Protein AF-A0A243W5N5-F1 (afdb_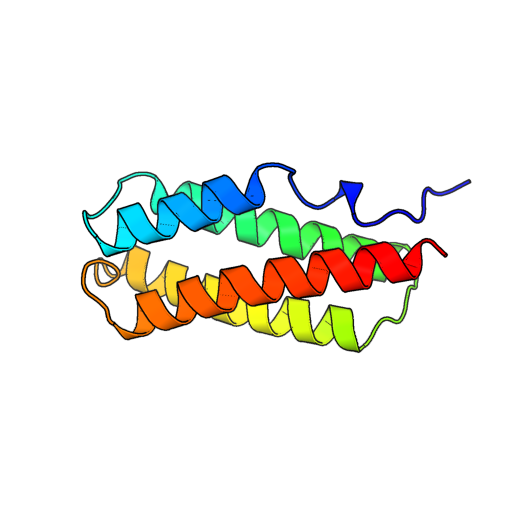monomer_lite)

Organism: NCBI:txid1770526

Structure (mmCIF, N/CA/C/O backbone):
data_AF-A0A243W5N5-F1
#
_entry.id   AF-A0A243W5N5-F1
#
loop_
_atom_site.group_PDB
_atom_site.id
_atom_site.type_symbol
_atom_site.label_atom_id
_atom_site.label_alt_id
_atom_site.label_comp_id
_atom_site.label_asym_id
_atom_site.label_entity_id
_atom_site.label_seq_id
_atom_site.pdbx_PDB_ins_code
_atom_site.Cartn_x
_atom_site.Cartn_y
_atom_site.Cartn_z
_atom_site.occupancy
_atom_site.B_iso_or_equiv
_atom_site.auth_seq_id
_atom_site.auth_comp_id
_atom_site.auth_asym_id
_atom_site.auth_atom_id
_atom_site.pdbx_PDB_model_num
ATOM 1 N N . MET A 1 1 ? 2.449 -4.160 -30.397 1.00 43.28 1 MET A N 1
ATOM 2 C CA . MET A 1 1 ? 3.354 -3.451 -29.470 1.00 43.28 1 MET A CA 1
ATOM 3 C C . MET A 1 1 ? 2.841 -3.693 -28.064 1.00 43.28 1 MET A C 1
ATOM 5 O O . MET A 1 1 ? 1.684 -3.390 -27.807 1.00 43.28 1 MET A O 1
ATOM 9 N N . THR A 1 2 ? 3.630 -4.313 -27.191 1.00 54.56 2 THR A N 1
ATOM 10 C CA . THR A 1 2 ? 3.253 -4.496 -25.783 1.00 54.56 2 THR A CA 1
ATOM 11 C C . THR A 1 2 ? 3.279 -3.126 -25.116 1.00 54.56 2 THR A C 1
ATOM 13 O O . THR A 1 2 ? 4.321 -2.473 -25.139 1.00 54.56 2 THR A O 1
ATOM 16 N N . ASN A 1 3 ? 2.145 -2.660 -24.586 1.00 59.75 3 ASN A N 1
ATOM 17 C CA . ASN A 1 3 ? 2.089 -1.386 -23.875 1.00 59.75 3 ASN A CA 1
ATOM 18 C C . ASN A 1 3 ? 3.069 -1.438 -22.689 1.00 59.75 3 ASN A C 1
ATOM 20 O O . ASN A 1 3 ? 2.925 -2.299 -21.819 1.00 59.75 3 ASN A O 1
ATOM 24 N N . ARG A 1 4 ? 4.091 -0.573 -22.698 1.00 68.88 4 ARG A N 1
ATOM 25 C CA . ARG A 1 4 ? 5.099 -0.482 -21.632 1.00 68.88 4 ARG A CA 1
ATOM 26 C C . ARG A 1 4 ? 4.633 0.359 -20.450 1.00 68.88 4 ARG A C 1
ATOM 28 O O . ARG A 1 4 ? 5.207 0.192 -19.380 1.00 68.88 4 ARG A O 1
ATOM 35 N N . ASN A 1 5 ? 3.566 1.145 -20.609 1.00 80.44 5 ASN A N 1
ATOM 36 C CA . ASN A 1 5 ? 2.954 1.911 -19.531 1.00 80.44 5 ASN A CA 1
ATOM 37 C C . ASN A 1 5 ? 2.534 0.939 -18.417 1.00 80.44 5 ASN A C 1
ATOM 39 O O . ASN A 1 5 ? 1.720 0.027 -18.617 1.00 80.44 5 ASN A O 1
ATOM 43 N N . LEU A 1 6 ? 3.211 1.036 -17.278 1.00 83.88 6 LEU A N 1
ATOM 44 C CA . LEU A 1 6 ? 2.930 0.259 -16.069 1.00 83.88 6 LEU A CA 1
ATOM 45 C C . LEU A 1 6 ? 1.978 1.024 -15.143 1.00 83.88 6 LEU A C 1
ATOM 47 O O . LEU A 1 6 ? 1.325 0.399 -14.311 1.00 83.88 6 LEU A O 1
ATOM 51 N N . LYS A 1 7 ? 1.837 2.342 -15.328 1.00 84.06 7 LYS A N 1
ATOM 52 C CA . LYS A 1 7 ? 0.926 3.202 -14.567 1.00 84.06 7 LYS A CA 1
ATOM 53 C C . LYS A 1 7 ? -0.523 2.739 -14.658 1.00 84.06 7 LYS A C 1
ATOM 55 O O . LYS A 1 7 ? -1.214 2.763 -13.648 1.00 84.06 7 LYS A O 1
ATOM 60 N N . ILE A 1 8 ? -0.960 2.221 -15.812 1.00 85.06 8 ILE A N 1
ATOM 61 C CA . ILE A 1 8 ? -2.308 1.639 -15.983 1.00 85.06 8 ILE A CA 1
ATOM 62 C C . ILE A 1 8 ? -2.619 0.486 -15.012 1.00 85.06 8 ILE A C 1
ATOM 64 O O . ILE A 1 8 ? -3.770 0.069 -14.905 1.00 85.06 8 ILE A O 1
ATOM 68 N N . LEU A 1 9 ? -1.601 -0.095 -14.368 1.00 87.19 9 LEU A N 1
ATOM 69 C CA . LEU A 1 9 ? -1.768 -1.180 -13.403 1.00 87.19 9 LEU A CA 1
ATOM 70 C C . LEU A 1 9 ? -2.067 -0.661 -11.991 1.00 87.19 9 LEU A C 1
ATOM 72 O O . LEU A 1 9 ? -2.558 -1.434 -11.164 1.00 87.19 9 LEU A O 1
ATOM 76 N N . LEU A 1 10 ? -1.799 0.621 -11.720 1.00 87.62 10 LEU A N 1
ATOM 77 C CA . LEU A 1 10 ? -2.203 1.284 -10.488 1.00 87.62 10 LEU A CA 1
ATOM 78 C C . LEU A 1 10 ? -3.664 1.743 -10.598 1.00 87.62 10 LEU A C 1
ATOM 80 O O . LEU A 1 10 ? -4.038 2.363 -11.591 1.00 87.62 10 LEU A O 1
ATOM 84 N N . PRO A 1 11 ? -4.508 1.469 -9.591 1.00 85.38 11 PRO A N 1
ATOM 85 C CA . PRO A 1 11 ? -5.881 1.944 -9.600 1.00 85.38 11 PRO A CA 1
ATOM 86 C C . PRO A 1 11 ? -5.911 3.455 -9.365 1.00 85.38 11 PRO A C 1
ATOM 88 O O . PRO A 1 11 ? -5.369 3.918 -8.366 1.00 85.38 11 PRO A O 1
ATOM 91 N N . ASP A 1 12 ? -6.622 4.218 -10.198 1.00 86.75 12 ASP A N 1
ATOM 92 C CA . ASP A 1 12 ? -6.790 5.676 -10.023 1.00 86.75 12 ASP A CA 1
ATOM 93 C C . ASP A 1 12 ? -7.344 6.056 -8.635 1.00 86.75 12 ASP A C 1
ATOM 95 O O . ASP A 1 12 ? -7.114 7.151 -8.118 1.00 86.75 12 ASP A O 1
ATOM 99 N N . SER A 1 13 ? -8.051 5.120 -7.997 1.00 90.25 13 SER A N 1
ATOM 100 C CA . SER A 1 13 ? -8.637 5.254 -6.668 1.00 90.25 13 SER A CA 1
ATOM 101 C C . SER A 1 13 ? -7.678 4.963 -5.510 1.00 90.25 13 SER A C 1
ATOM 103 O O . SER A 1 13 ? -8.109 5.044 -4.362 1.00 90.25 13 SER A O 1
ATOM 105 N N . TYR A 1 14 ? -6.393 4.646 -5.727 1.00 91.19 14 TYR A N 1
ATOM 106 C CA . TYR A 1 14 ? -5.493 4.254 -4.627 1.00 91.19 14 TYR A CA 1
ATOM 107 C C . TYR A 1 14 ? -5.448 5.298 -3.493 1.00 91.19 14 TYR A C 1
ATOM 109 O O . TYR A 1 14 ? -5.452 4.938 -2.319 1.00 91.19 14 TYR A O 1
ATOM 117 N N . LYS A 1 15 ? -5.498 6.600 -3.823 1.00 92.81 15 LYS A N 1
ATOM 118 C CA . LYS A 1 15 ? -5.531 7.692 -2.830 1.00 92.81 15 LYS A CA 1
ATOM 119 C C . LYS A 1 15 ? -6.771 7.623 -1.939 1.00 92.81 15 LYS A C 1
ATOM 121 O O . LYS A 1 15 ? -6.680 7.887 -0.742 1.00 92.81 15 LYS A O 1
ATOM 126 N N . TYR A 1 16 ? -7.914 7.256 -2.519 1.00 93.06 16 TYR A N 1
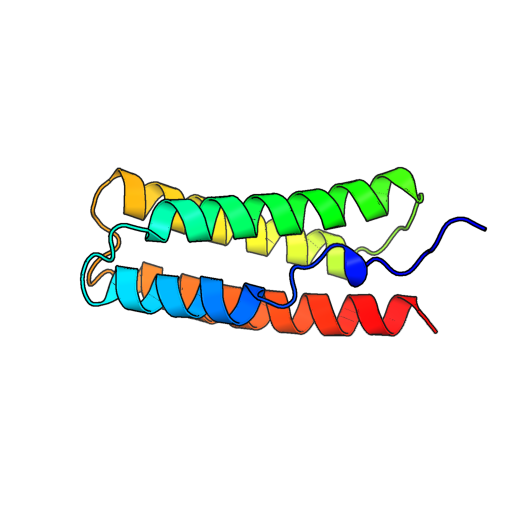ATOM 127 C CA . TYR A 1 16 ? -9.152 7.037 -1.778 1.00 93.06 16 TYR A CA 1
ATOM 128 C C . TYR A 1 16 ? -8.999 5.850 -0.823 1.00 93.06 16 TYR A C 1
ATOM 130 O O . TYR A 1 16 ? -9.280 5.996 0.363 1.00 93.06 16 TYR A O 1
ATOM 138 N N . HIS A 1 17 ? -8.460 4.726 -1.293 1.00 94.19 17 HIS A N 1
ATOM 139 C CA . HIS A 1 17 ? -8.247 3.545 -0.450 1.00 94.19 17 HIS A CA 1
ATOM 140 C C . HIS A 1 17 ? -7.283 3.827 0.712 1.00 94.19 17 HIS A C 1
ATOM 142 O O . HIS A 1 17 ? -7.567 3.461 1.846 1.00 94.19 17 HIS A O 1
ATOM 148 N N . ILE A 1 18 ? -6.208 4.592 0.485 1.00 94.31 18 ILE A N 1
ATOM 149 C CA . ILE A 1 18 ? -5.317 5.043 1.569 1.00 94.31 18 ILE A CA 1
ATOM 150 C C . ILE A 1 18 ? -6.063 5.939 2.567 1.00 94.31 18 ILE A C 1
ATOM 152 O O . ILE A 1 18 ? -5.881 5.800 3.774 1.00 94.31 18 ILE A O 1
ATOM 156 N N . SER A 1 19 ? -6.938 6.835 2.095 1.00 93.56 19 SER A N 1
ATOM 157 C CA . SER A 1 19 ? -7.742 7.677 2.993 1.00 93.56 19 SER A CA 1
ATOM 158 C C . SER A 1 19 ? -8.642 6.852 3.924 1.00 93.56 19 SER A C 1
ATOM 160 O O . SER A 1 19 ? -8.786 7.193 5.098 1.00 93.56 19 SER A O 1
ATOM 162 N N . LYS A 1 20 ? -9.156 5.712 3.444 1.00 93.88 20 LYS A N 1
ATOM 163 C CA . LYS A 1 20 ? -9.954 4.775 4.244 1.00 93.88 20 LYS A CA 1
ATOM 164 C C . LYS A 1 20 ? -9.157 4.054 5.322 1.00 93.88 20 LYS A C 1
ATOM 166 O O . LYS A 1 20 ? -9.715 3.726 6.368 1.00 93.88 20 LYS A O 1
ATOM 171 N N . LEU A 1 21 ? -7.845 3.907 5.152 1.00 93.69 21 LEU A N 1
ATOM 172 C CA . LEU A 1 21 ? -6.981 3.395 6.217 1.00 93.69 21 LEU A CA 1
ATOM 173 C C . LEU A 1 21 ? -6.911 4.363 7.408 1.00 93.69 21 LEU A C 1
ATOM 175 O O . LEU A 1 21 ? -6.901 3.908 8.550 1.00 93.69 21 LEU A O 1
ATOM 179 N N . TYR A 1 22 ? -6.942 5.684 7.177 1.00 92.50 22 TYR A N 1
ATOM 180 C CA . TYR A 1 22 ? -7.048 6.654 8.278 1.00 92.50 22 TYR A CA 1
ATOM 181 C C . TYR A 1 22 ? -8.400 6.567 8.990 1.00 92.50 22 TYR A C 1
ATOM 183 O O . TYR A 1 22 ? -8.447 6.679 10.212 1.00 92.50 22 TYR A O 1
ATOM 191 N N . GLU A 1 23 ? -9.497 6.335 8.262 1.00 90.38 23 GLU A N 1
ATOM 192 C CA . GLU A 1 23 ? -10.806 6.076 8.883 1.00 90.38 23 GLU A CA 1
ATOM 193 C C . GLU A 1 23 ? -10.762 4.805 9.746 1.00 90.38 23 GLU A C 1
ATOM 195 O O . GLU A 1 23 ? -11.293 4.786 10.859 1.00 90.38 23 GLU A O 1
ATOM 200 N N . GLY A 1 24 ? -10.046 3.779 9.279 1.00 86.31 24 GLY A N 1
ATOM 201 C CA . GLY A 1 24 ? -9.692 2.586 10.045 1.00 86.31 24 GLY A CA 1
ATOM 202 C C . GLY A 1 24 ? -8.976 2.889 11.348 1.00 86.31 24 GLY A C 1
ATOM 203 O O . GLY A 1 24 ? -9.414 2.475 12.418 1.00 86.31 24 GLY A O 1
ATOM 204 N N . TYR A 1 25 ? -7.895 3.657 11.249 1.00 89.75 25 TYR A N 1
ATOM 205 C CA . TYR A 1 25 ? -7.084 4.083 12.384 1.00 89.75 25 TYR A CA 1
ATOM 206 C C . TYR A 1 25 ? -7.879 4.925 13.396 1.00 89.75 25 TYR A C 1
ATOM 208 O O . TYR A 1 25 ? -7.643 4.821 14.598 1.00 89.75 25 TYR A O 1
ATOM 216 N N . HIS A 1 26 ? -8.814 5.757 12.935 1.00 87.50 26 HIS A N 1
ATOM 217 C CA . HIS A 1 26 ? -9.561 6.674 13.797 1.00 87.50 26 HIS A CA 1
ATOM 218 C C . HIS A 1 26 ? -10.846 6.098 14.394 1.00 87.50 26 HIS A C 1
ATOM 220 O O . HIS A 1 26 ? -11.272 6.581 15.439 1.00 87.50 26 HIS A O 1
ATOM 226 N N . SER A 1 27 ? -11.500 5.157 13.713 1.00 85.38 27 SER A N 1
ATOM 227 C CA . SER A 1 27 ? -12.878 4.763 14.045 1.00 85.38 27 SER A CA 1
ATOM 228 C C . SER A 1 27 ? -13.196 3.283 13.830 1.00 85.38 27 SER A C 1
ATOM 230 O O . SER A 1 27 ? -14.362 2.899 13.901 1.00 85.38 27 SER A O 1
ATOM 232 N N . GLY A 1 28 ? -12.192 2.453 13.526 1.00 78.06 28 GLY A N 1
ATOM 233 C CA . GLY A 1 28 ? -12.404 1.023 13.294 1.00 78.06 28 GLY A CA 1
ATOM 234 C C . GLY A 1 28 ? -13.228 0.736 12.034 1.00 78.06 28 GLY A C 1
ATOM 235 O O . GLY A 1 28 ? -14.075 -0.157 12.036 1.00 78.06 28 GLY A O 1
ATOM 236 N N . TYR A 1 29 ? -13.016 1.516 10.965 1.00 78.00 29 TYR A N 1
ATOM 237 C CA . TYR A 1 29 ? -13.760 1.410 9.706 1.00 78.00 29 TYR A CA 1
ATOM 238 C C . TYR A 1 29 ? -13.858 -0.050 9.194 1.00 78.00 29 TYR A C 1
ATOM 240 O O . TYR A 1 29 ? -12.830 -0.690 8.964 1.00 78.00 29 TYR A O 1
ATOM 248 N N . PRO A 1 30 ? -15.071 -0.595 8.958 1.00 76.56 30 PRO A N 1
ATOM 249 C CA . PRO A 1 30 ? -15.248 -2.021 8.658 1.00 76.56 30 PRO A CA 1
ATOM 250 C C . PRO A 1 30 ? -14.640 -2.510 7.338 1.00 76.56 30 PRO A C 1
ATOM 252 O O . PRO A 1 30 ? -14.479 -3.715 7.164 1.00 76.56 30 PRO A O 1
ATOM 255 N N . MET A 1 31 ? -14.344 -1.614 6.388 1.00 85.81 31 MET A N 1
ATOM 256 C CA . MET A 1 31 ? -13.834 -2.004 5.063 1.00 85.81 31 MET A CA 1
ATOM 257 C C . MET A 1 31 ? -12.317 -1.849 4.907 1.00 85.81 31 MET A C 1
ATOM 259 O O . MET A 1 31 ? -11.803 -2.150 3.834 1.00 85.81 31 MET A O 1
ATOM 263 N N . VAL A 1 32 ? -11.588 -1.491 5.974 1.00 90.88 32 VAL A N 1
ATOM 264 C CA . VAL A 1 32 ? -10.115 -1.352 5.956 1.00 90.88 32 VAL A CA 1
ATOM 265 C C . VAL A 1 32 ? -9.439 -2.568 5.341 1.00 90.88 32 VAL A C 1
ATOM 267 O O . VAL A 1 32 ? -8.489 -2.426 4.576 1.00 90.88 32 VAL A O 1
ATOM 270 N N . ARG A 1 33 ? -9.952 -3.768 5.627 1.00 92.50 33 ARG A N 1
ATOM 271 C CA . ARG A 1 33 ? -9.415 -4.996 5.055 1.00 92.50 33 ARG A CA 1
ATOM 272 C C . ARG A 1 33 ? -9.489 -5.021 3.530 1.00 92.50 33 ARG A C 1
ATOM 274 O O . ARG A 1 33 ? -8.494 -5.306 2.873 1.00 92.50 33 ARG A O 1
ATOM 281 N N . ALA A 1 34 ? -10.653 -4.695 2.977 1.00 93.00 34 ALA A N 1
ATOM 282 C CA . ALA A 1 34 ? -10.850 -4.667 1.535 1.00 93.00 34 ALA A CA 1
ATOM 283 C C . ALA A 1 34 ? -9.949 -3.615 0.870 1.00 93.00 34 ALA A C 1
ATOM 285 O O . ALA A 1 34 ? -9.403 -3.867 -0.203 1.00 93.00 34 ALA A O 1
ATOM 286 N N . ASP A 1 35 ? -9.747 -2.468 1.525 1.00 94.88 35 ASP A N 1
ATOM 287 C CA . ASP A 1 35 ? -8.828 -1.433 1.051 1.00 94.88 35 ASP A CA 1
ATOM 288 C C . ASP A 1 35 ? -7.364 -1.913 1.066 1.00 94.88 35 ASP A C 1
ATOM 290 O O . ASP A 1 35 ? -6.657 -1.735 0.074 1.00 94.88 35 ASP A O 1
ATOM 294 N N . ILE A 1 36 ? -6.912 -2.581 2.136 1.00 95.31 36 ILE A N 1
ATOM 295 C CA . ILE A 1 36 ? -5.565 -3.177 2.215 1.00 95.31 36 ILE A CA 1
ATOM 296 C C . ILE A 1 36 ? -5.370 -4.221 1.109 1.00 95.31 36 ILE A C 1
ATOM 298 O O . ILE A 1 36 ? -4.376 -4.166 0.384 1.00 95.31 36 ILE A O 1
ATOM 302 N N . ASP A 1 37 ? -6.319 -5.143 0.940 1.00 94.75 37 ASP A N 1
ATOM 303 C CA . ASP A 1 37 ? -6.224 -6.221 -0.051 1.00 94.75 37 ASP A CA 1
ATOM 304 C C . ASP A 1 37 ? -6.184 -5.666 -1.490 1.00 94.75 37 ASP A C 1
ATOM 306 O O . ASP A 1 37 ? -5.430 -6.154 -2.340 1.00 94.75 37 ASP A O 1
ATOM 310 N N . LEU A 1 38 ? -6.937 -4.595 -1.768 1.00 94.94 38 LEU A N 1
ATOM 311 C CA . LEU A 1 38 ? -6.898 -3.902 -3.056 1.00 94.94 38 LEU A CA 1
ATOM 312 C C . LEU A 1 38 ? -5.528 -3.268 -3.315 1.00 94.94 38 LEU A C 1
ATOM 314 O O . LEU A 1 38 ? -4.986 -3.405 -4.416 1.00 94.94 38 LEU A O 1
ATOM 318 N N . LEU A 1 39 ? -4.952 -2.602 -2.311 1.00 95.75 39 LEU A N 1
ATOM 319 C CA . LEU A 1 39 ? -3.633 -1.978 -2.415 1.00 95.75 39 LEU A CA 1
ATOM 320 C C . LEU A 1 39 ? -2.524 -3.028 -2.606 1.00 95.75 39 LEU A C 1
ATOM 322 O O . LEU A 1 39 ? -1.650 -2.829 -3.450 1.00 95.75 39 LEU A O 1
ATOM 326 N N . ILE A 1 40 ? -2.601 -4.173 -1.915 1.00 96.25 40 ILE A N 1
ATOM 327 C CA . ILE A 1 40 ? -1.698 -5.321 -2.125 1.00 96.25 40 ILE A CA 1
ATOM 328 C C . ILE A 1 40 ? -1.809 -5.826 -3.568 1.00 96.25 40 ILE A C 1
ATOM 330 O O . ILE A 1 40 ? -0.800 -5.995 -4.257 1.00 96.25 40 ILE A O 1
ATOM 334 N N . SER A 1 41 ? -3.034 -6.025 -4.061 1.00 95.00 41 SER A N 1
ATOM 335 C CA . SER A 1 41 ? -3.257 -6.479 -5.437 1.00 95.00 41 SER A CA 1
ATOM 336 C C . SER A 1 41 ? -2.672 -5.504 -6.464 1.00 95.00 41 SER A C 1
ATOM 338 O O . SER A 1 41 ? -2.093 -5.933 -7.464 1.00 95.00 41 SER A O 1
ATOM 340 N N . ALA A 1 42 ? -2.786 -4.195 -6.223 1.00 93.50 42 ALA A N 1
ATOM 341 C CA . ALA A 1 42 ? -2.222 -3.173 -7.097 1.00 93.50 42 ALA A CA 1
ATOM 342 C C . ALA A 1 42 ? -0.692 -3.283 -7.202 1.00 93.50 42 ALA A C 1
ATOM 344 O O . ALA A 1 42 ? -0.163 -3.373 -8.311 1.00 93.50 42 ALA A O 1
ATOM 345 N N . ILE A 1 43 ? 0.024 -3.350 -6.074 1.00 95.31 43 ILE A N 1
ATOM 346 C CA . ILE A 1 43 ? 1.494 -3.434 -6.100 1.00 95.31 43 ILE A CA 1
ATOM 347 C C . ILE A 1 43 ? 1.987 -4.760 -6.696 1.00 95.31 43 ILE A C 1
ATOM 349 O O . ILE A 1 43 ? 2.968 -4.780 -7.439 1.00 95.31 43 ILE A O 1
ATOM 353 N N . GLN A 1 44 ? 1.263 -5.863 -6.475 1.00 94.81 44 GLN A N 1
ATOM 354 C CA . GLN A 1 44 ? 1.574 -7.159 -7.085 1.00 94.81 44 GLN A CA 1
ATOM 355 C C . GLN A 1 44 ? 1.410 -7.137 -8.607 1.00 94.81 44 GLN A C 1
ATOM 357 O O . GLN A 1 44 ? 2.213 -7.743 -9.322 1.00 94.81 44 GLN A O 1
ATOM 362 N N . LYS A 1 45 ? 0.400 -6.423 -9.124 1.00 94.19 45 LYS A N 1
ATOM 363 C CA . LYS A 1 45 ? 0.225 -6.228 -10.571 1.00 94.19 45 LYS A CA 1
ATOM 364 C C . LYS A 1 45 ? 1.387 -5.449 -11.168 1.00 94.19 45 LYS A C 1
ATOM 366 O O . LYS A 1 45 ? 1.886 -5.855 -12.214 1.00 94.19 45 LYS A O 1
ATOM 371 N N . VAL A 1 46 ? 1.845 -4.383 -10.508 1.00 92.81 46 VAL A N 1
ATOM 372 C CA . VAL A 1 46 ? 3.013 -3.610 -10.964 1.00 92.81 46 VAL A CA 1
ATOM 373 C C . VAL A 1 46 ? 4.274 -4.477 -10.952 1.00 92.81 46 VAL A C 1
ATOM 375 O O . VAL A 1 46 ? 4.948 -4.569 -11.976 1.00 92.81 46 VAL A O 1
ATOM 378 N N . SER A 1 47 ? 4.539 -5.187 -9.850 1.00 93.12 47 SER A N 1
ATOM 379 C CA . SER A 1 47 ? 5.669 -6.120 -9.725 1.00 93.12 47 SER A CA 1
ATOM 380 C C . SER A 1 47 ? 5.662 -7.189 -10.828 1.00 93.12 47 SER A C 1
ATOM 382 O O . SER A 1 47 ? 6.644 -7.369 -11.551 1.00 93.12 47 SER A O 1
ATOM 384 N N . SER A 1 48 ? 4.510 -7.828 -11.050 1.00 92.75 48 SER A N 1
ATOM 385 C CA . SER A 1 48 ? 4.332 -8.808 -12.129 1.00 92.75 48 SER A CA 1
ATOM 386 C C . SER A 1 48 ? 4.508 -8.174 -13.510 1.00 92.75 48 SER A C 1
ATOM 388 O O . SER A 1 48 ? 5.045 -8.797 -14.423 1.00 92.75 48 SER A O 1
ATOM 390 N N . GLY A 1 49 ? 4.067 -6.926 -13.683 1.00 90.75 49 GLY A N 1
ATOM 391 C CA . GLY A 1 49 ? 4.242 -6.153 -14.906 1.00 90.75 49 GLY A CA 1
ATOM 392 C C . GLY A 1 49 ? 5.712 -5.900 -15.241 1.00 90.75 49 GLY A C 1
ATOM 393 O O . GLY A 1 49 ? 6.091 -6.064 -16.401 1.00 90.75 49 GLY A O 1
ATOM 394 N N . LEU A 1 50 ? 6.538 -5.560 -14.247 1.00 89.69 50 LEU A N 1
ATOM 395 C CA . LEU A 1 50 ? 7.989 -5.399 -14.407 1.00 89.69 50 LEU A CA 1
ATOM 396 C C . LEU A 1 50 ? 8.643 -6.712 -14.844 1.00 89.69 50 LEU A C 1
ATOM 398 O O . LEU A 1 50 ? 9.338 -6.743 -15.862 1.00 89.69 50 LEU A O 1
ATOM 402 N N . ALA A 1 51 ? 8.347 -7.802 -14.128 1.00 88.75 51 ALA A N 1
ATOM 403 C CA . ALA A 1 51 ? 8.891 -9.128 -14.413 1.00 88.75 51 ALA A CA 1
ATOM 404 C C . ALA A 1 51 ? 8.502 -9.617 -15.818 1.00 88.75 51 ALA A C 1
ATOM 406 O O . ALA A 1 51 ? 9.362 -9.982 -16.615 1.00 88.75 51 ALA A O 1
ATOM 407 N N . ASN A 1 52 ? 7.215 -9.538 -16.173 1.00 89.12 52 ASN A N 1
ATOM 408 C CA . ASN A 1 52 ? 6.708 -9.992 -17.473 1.00 89.12 52 ASN A CA 1
ATOM 409 C C . ASN A 1 52 ? 7.254 -9.181 -18.657 1.00 89.12 52 ASN A C 1
ATOM 411 O O . ASN A 1 52 ? 7.237 -9.655 -19.794 1.00 89.12 52 ASN A O 1
ATOM 415 N N . ARG A 1 53 ? 7.701 -7.943 -18.415 1.00 85.06 53 ARG A N 1
ATOM 416 C CA . ARG A 1 53 ? 8.260 -7.051 -19.440 1.00 85.06 53 ARG A CA 1
ATOM 417 C C . ARG A 1 53 ? 9.792 -7.026 -19.432 1.00 85.06 53 ARG A C 1
ATOM 419 O O . ARG A 1 53 ? 10.358 -6.311 -20.255 1.00 85.06 53 ARG A O 1
ATOM 426 N N . ASN A 1 54 ? 10.446 -7.807 -18.562 1.00 83.19 54 ASN A N 1
ATOM 427 C CA . ASN A 1 54 ? 11.898 -7.801 -18.340 1.00 83.19 54 ASN A CA 1
ATOM 428 C C . ASN A 1 54 ? 12.457 -6.388 -18.081 1.00 83.19 54 ASN A C 1
ATOM 430 O O . ASN A 1 54 ? 13.509 -6.021 -18.605 1.00 83.19 54 ASN A O 1
ATOM 434 N N . ILE A 1 55 ? 11.726 -5.574 -17.314 1.00 82.38 55 ILE A N 1
ATOM 435 C CA . ILE A 1 55 ? 12.154 -4.223 -16.940 1.00 82.38 55 ILE A CA 1
ATOM 436 C C . ILE A 1 55 ? 12.924 -4.314 -15.625 1.00 82.38 55 ILE A C 1
ATOM 438 O O . ILE A 1 55 ? 12.363 -4.685 -14.594 1.00 82.38 55 ILE A O 1
ATOM 442 N N . THR A 1 56 ? 14.200 -3.938 -15.657 1.00 83.12 56 THR A N 1
ATOM 443 C CA . THR A 1 56 ? 15.013 -3.780 -14.449 1.00 83.12 56 THR A CA 1
ATOM 444 C C . THR A 1 56 ? 14.890 -2.344 -13.958 1.00 83.12 56 THR A C 1
ATOM 446 O O . THR A 1 56 ? 15.516 -1.448 -14.514 1.00 83.12 56 THR A O 1
ATOM 449 N N . ALA A 1 57 ? 14.098 -2.131 -12.910 1.00 86.19 57 ALA A N 1
ATOM 450 C CA . ALA A 1 57 ? 13.938 -0.834 -12.261 1.00 86.19 57 ALA A CA 1
ATOM 451 C C . ALA A 1 57 ? 14.151 -0.991 -10.752 1.00 86.19 57 ALA A C 1
ATOM 453 O O . ALA A 1 57 ? 13.205 -1.217 -10.004 1.00 86.19 57 ALA A O 1
ATOM 454 N N . VAL A 1 58 ? 15.415 -0.933 -10.323 1.00 88.06 58 VAL A N 1
ATOM 455 C CA . VAL A 1 58 ? 15.830 -1.249 -8.943 1.00 88.06 58 VAL A CA 1
ATOM 456 C C . VAL A 1 58 ? 15.084 -0.399 -7.915 1.00 88.06 58 VAL A C 1
ATOM 458 O O . VAL A 1 58 ? 14.571 -0.942 -6.944 1.00 88.06 58 VAL A O 1
ATOM 461 N N . GLU A 1 59 ? 14.965 0.904 -8.164 1.00 88.25 59 GLU A N 1
ATOM 462 C CA . GLU A 1 59 ? 14.264 1.831 -7.269 1.00 88.25 59 GLU A CA 1
ATOM 463 C C . GLU A 1 59 ? 12.781 1.469 -7.136 1.00 88.25 59 GLU A C 1
ATOM 465 O O . GLU A 1 59 ? 12.278 1.363 -6.020 1.00 88.25 59 GLU A O 1
ATOM 470 N N . ILE A 1 60 ? 12.109 1.163 -8.254 1.00 91.75 60 ILE A N 1
ATOM 471 C CA . ILE A 1 60 ? 10.712 0.709 -8.241 1.00 91.75 60 ILE A CA 1
ATOM 472 C C . ILE A 1 60 ? 10.584 -0.604 -7.459 1.00 91.75 60 ILE A C 1
ATOM 474 O O . ILE A 1 60 ? 9.656 -0.752 -6.667 1.00 91.75 60 ILE A O 1
ATOM 478 N N . THR A 1 61 ? 11.502 -1.555 -7.648 1.00 92.38 61 THR A N 1
ATOM 479 C CA . THR A 1 61 ? 11.488 -2.826 -6.911 1.00 92.38 61 THR A CA 1
ATOM 480 C C . THR A 1 61 ? 11.592 -2.602 -5.404 1.00 92.38 61 THR A C 1
ATOM 482 O O . THR A 1 61 ? 10.773 -3.146 -4.668 1.00 92.38 61 THR A O 1
ATOM 485 N N . TRP A 1 62 ? 12.526 -1.766 -4.944 1.00 92.88 62 TRP A N 1
ATOM 486 C CA . TRP A 1 62 ? 12.658 -1.444 -3.519 1.00 92.88 62 TRP A CA 1
ATOM 487 C C . TRP A 1 62 ? 11.418 -0.736 -2.972 1.00 92.88 62 TRP A C 1
ATOM 489 O O . TRP A 1 62 ? 10.908 -1.122 -1.924 1.00 92.88 62 TRP A O 1
ATOM 499 N N . THR A 1 63 ? 10.857 0.226 -3.713 1.00 95.19 63 THR A N 1
ATOM 500 C CA . THR A 1 63 ? 9.595 0.870 -3.318 1.00 95.19 63 THR A CA 1
ATOM 501 C C . THR A 1 63 ? 8.461 -0.152 -3.179 1.00 95.19 63 THR A C 1
ATOM 503 O O . THR A 1 63 ? 7.707 -0.103 -2.211 1.00 95.19 63 THR A O 1
ATOM 506 N N . LEU A 1 64 ? 8.340 -1.116 -4.097 1.00 95.75 64 LEU A N 1
ATOM 507 C CA . LEU A 1 64 ? 7.316 -2.165 -4.017 1.00 95.75 64 LEU A CA 1
ATOM 508 C C . LEU A 1 64 ? 7.518 -3.094 -2.808 1.00 95.75 64 LEU A C 1
ATOM 510 O O . LEU A 1 64 ? 6.533 -3.508 -2.193 1.00 95.75 64 LEU A O 1
ATOM 514 N N . GLU A 1 65 ? 8.764 -3.412 -2.456 1.00 95.56 65 GLU A N 1
ATOM 515 C CA . GLU A 1 65 ? 9.101 -4.200 -1.263 1.00 95.56 65 GLU A CA 1
ATOM 516 C C . GLU A 1 65 ? 8.716 -3.460 0.027 1.00 95.56 65 GLU A C 1
ATOM 518 O O . GLU A 1 65 ? 8.044 -4.042 0.886 1.00 95.56 65 GLU A O 1
ATOM 523 N N . ASP A 1 66 ? 9.040 -2.168 0.126 1.00 96.88 66 ASP A N 1
ATOM 524 C CA . ASP A 1 66 ? 8.675 -1.316 1.263 1.00 96.88 66 ASP A CA 1
ATOM 525 C C . ASP A 1 66 ? 7.152 -1.181 1.404 1.00 96.88 66 ASP A C 1
ATOM 527 O O . ASP A 1 66 ? 6.593 -1.341 2.494 1.00 96.88 66 ASP A O 1
ATOM 531 N N . MET A 1 67 ? 6.443 -0.968 0.291 1.00 97.69 67 MET A N 1
ATOM 532 C CA . MET A 1 67 ? 4.977 -0.938 0.275 1.00 97.69 67 MET A CA 1
ATOM 533 C C . MET A 1 67 ? 4.378 -2.265 0.741 1.00 97.69 67 MET A C 1
ATOM 535 O O . MET A 1 67 ? 3.426 -2.271 1.525 1.00 97.69 67 MET A O 1
ATOM 539 N N . ASN A 1 68 ? 4.930 -3.391 0.283 1.00 97.44 68 ASN A N 1
ATOM 540 C CA . ASN A 1 68 ? 4.473 -4.714 0.690 1.00 97.44 68 ASN A CA 1
ATOM 541 C C . ASN A 1 68 ? 4.700 -4.947 2.189 1.00 97.44 68 ASN A C 1
ATOM 543 O O . ASN A 1 68 ? 3.811 -5.461 2.873 1.00 97.44 68 ASN A O 1
ATOM 547 N N . HIS A 1 69 ? 5.851 -4.527 2.719 1.00 97.56 69 HIS A N 1
ATOM 548 C CA . HIS A 1 69 ? 6.120 -4.575 4.152 1.00 97.56 69 HIS A CA 1
ATOM 549 C C . HIS A 1 69 ? 5.081 -3.766 4.937 1.00 97.56 69 HIS A C 1
ATOM 551 O O . HIS A 1 69 ? 4.451 -4.291 5.858 1.00 97.56 69 HIS A O 1
ATOM 557 N N . VAL A 1 70 ? 4.840 -2.517 4.534 1.00 97.88 70 VAL A N 1
ATOM 558 C CA . VAL A 1 70 ? 3.875 -1.636 5.199 1.00 97.88 70 VAL A CA 1
ATOM 559 C C . VAL A 1 70 ? 2.461 -2.216 5.185 1.00 97.88 70 VAL A C 1
ATOM 561 O O . VAL A 1 70 ? 1.812 -2.281 6.231 1.00 97.88 70 VAL A O 1
ATOM 564 N N . LEU A 1 71 ? 1.989 -2.689 4.030 1.00 97.56 71 LEU A N 1
ATOM 565 C CA . LEU A 1 71 ? 0.658 -3.288 3.893 1.00 97.56 71 LEU A CA 1
ATOM 566 C C . LEU A 1 71 ? 0.513 -4.575 4.709 1.00 97.56 71 LEU A C 1
ATOM 568 O O . LEU A 1 71 ? -0.543 -4.802 5.298 1.00 97.56 71 LEU A O 1
ATOM 572 N N . THR A 1 72 ? 1.575 -5.379 4.811 1.00 97.38 72 THR A N 1
ATOM 573 C CA . THR A 1 72 ? 1.597 -6.572 5.671 1.00 97.38 72 THR A CA 1
ATOM 574 C C . THR A 1 72 ? 1.396 -6.181 7.134 1.00 97.38 72 THR A C 1
ATOM 576 O O . THR A 1 72 ? 0.513 -6.721 7.796 1.00 97.38 72 THR A O 1
ATOM 579 N N . ARG A 1 73 ? 2.141 -5.184 7.632 1.00 97.38 73 ARG A N 1
ATOM 580 C CA . ARG A 1 73 ? 2.005 -4.697 9.017 1.00 97.38 73 ARG A CA 1
ATOM 581 C C . ARG A 1 73 ? 0.612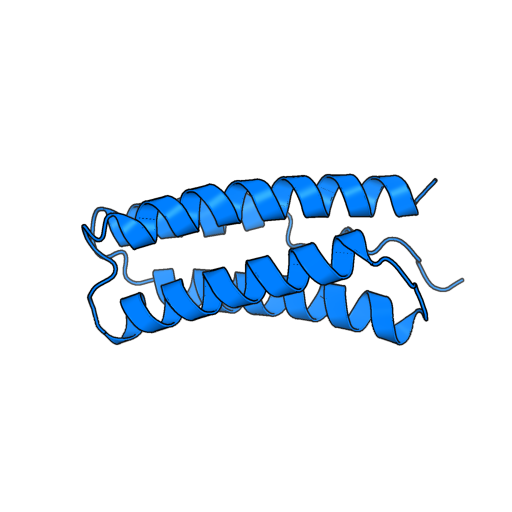 -4.134 9.300 1.00 97.38 73 ARG A C 1
ATOM 583 O O . ARG A 1 73 ? 0.026 -4.443 10.334 1.00 97.38 73 ARG A O 1
ATOM 590 N N . LEU A 1 74 ? 0.052 -3.361 8.368 1.00 96.31 74 LEU A N 1
ATOM 591 C CA . LEU A 1 74 ? -1.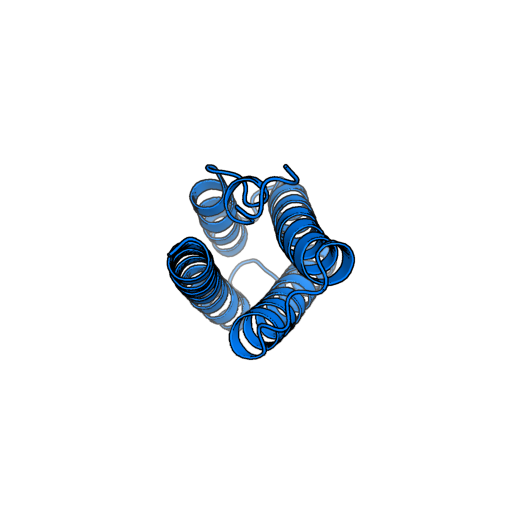316 -2.845 8.477 1.00 96.31 74 LEU A CA 1
ATOM 592 C C . LEU A 1 74 ? -2.355 -3.975 8.497 1.00 96.31 74 LEU A C 1
ATOM 594 O O . LEU A 1 74 ? -3.281 -3.929 9.305 1.00 96.31 74 LEU A O 1
ATOM 598 N N . SER A 1 75 ? -2.174 -5.007 7.668 1.00 95.94 75 SER A N 1
ATOM 599 C CA . SER A 1 75 ? -3.033 -6.197 7.647 1.00 95.94 75 SER A CA 1
ATOM 600 C C . SER A 1 75 ? -2.988 -6.956 8.974 1.00 95.94 75 SER A C 1
ATOM 602 O O . SER A 1 75 ? -4.025 -7.341 9.507 1.00 95.94 75 SER A O 1
ATOM 604 N N . GLU A 1 76 ? -1.797 -7.135 9.550 1.00 96.19 76 GLU A N 1
ATOM 605 C CA . GLU A 1 76 ? -1.623 -7.790 10.849 1.00 96.19 76 GLU A CA 1
ATOM 606 C C . GLU A 1 76 ? -2.326 -7.025 11.976 1.00 96.19 76 GLU A C 1
ATOM 608 O O . GLU A 1 76 ? -3.032 -7.631 12.787 1.00 96.19 76 GLU A O 1
ATOM 613 N N . TRP A 1 77 ? -2.178 -5.696 12.021 1.00 95.75 77 TRP A N 1
ATOM 614 C CA . TRP A 1 77 ? -2.861 -4.870 13.019 1.00 95.75 77 TRP A CA 1
ATOM 615 C C . TRP A 1 77 ? -4.380 -4.875 12.843 1.00 95.75 77 TRP A C 1
ATOM 617 O O . TRP A 1 77 ? -5.101 -4.881 13.842 1.00 95.75 77 TRP A O 1
ATOM 627 N N . GLU A 1 78 ? -4.877 -4.903 11.605 1.00 94.06 78 GLU A N 1
ATOM 628 C CA . GLU A 1 78 ? -6.306 -5.040 11.309 1.00 94.06 78 GLU A CA 1
ATOM 629 C C . GLU A 1 78 ? -6.857 -6.375 11.832 1.00 94.06 78 GLU A C 1
ATOM 631 O O . GLU A 1 78 ? -7.788 -6.368 12.640 1.00 94.06 78 GLU A O 1
ATOM 636 N N . ILE A 1 79 ? -6.218 -7.500 11.488 1.00 93.69 79 ILE A N 1
ATOM 637 C CA . ILE A 1 79 ? -6.611 -8.847 11.948 1.00 93.69 79 ILE A CA 1
ATOM 638 C C . ILE A 1 79 ? -6.612 -8.923 13.476 1.00 93.69 79 ILE A C 1
ATOM 640 O O . ILE A 1 79 ? -7.538 -9.463 14.087 1.00 93.69 79 ILE A O 1
ATOM 644 N N . ALA A 1 80 ? -5.573 -8.374 14.106 1.00 95.12 80 ALA A N 1
ATOM 645 C CA . ALA A 1 80 ? -5.431 -8.361 15.555 1.00 95.12 80 ALA A CA 1
ATOM 646 C C . ALA A 1 80 ? -6.361 -7.350 16.250 1.00 95.12 80 ALA A C 1
ATOM 648 O O . ALA A 1 80 ? -6.375 -7.304 17.479 1.00 95.12 80 ALA A O 1
ATOM 649 N N . LYS A 1 81 ? -7.127 -6.542 15.500 1.00 92.56 81 LYS A N 1
ATOM 650 C CA . LYS A 1 81 ? -7.967 -5.444 16.015 1.00 92.56 81 LYS A CA 1
ATOM 651 C C . LYS A 1 81 ? -7.176 -4.431 16.852 1.00 92.56 81 LYS A C 1
ATOM 653 O O . LYS A 1 81 ? -7.652 -3.923 17.861 1.00 92.56 81 LYS A O 1
ATOM 658 N N . THR A 1 82 ? -5.951 -4.148 16.419 1.00 94.38 82 THR A N 1
ATOM 659 C CA . THR A 1 82 ? -5.002 -3.211 17.050 1.00 94.38 82 THR A CA 1
ATOM 660 C C . THR A 1 82 ? -4.578 -2.093 16.101 1.00 94.38 82 THR A C 1
ATOM 662 O O . THR A 1 82 ? -3.550 -1.454 16.305 1.00 94.38 82 THR A O 1
ATOM 665 N N . LEU A 1 83 ? -5.342 -1.868 15.033 1.00 93.56 83 LEU A N 1
ATOM 666 C CA . LEU A 1 83 ? -5.099 -0.784 14.086 1.00 93.56 83 LEU A CA 1
ATOM 667 C C . LEU A 1 83 ? -5.639 0.557 14.607 1.00 93.56 83 LEU A C 1
ATOM 669 O O . LEU A 1 83 ? -4.994 1.591 14.438 1.00 93.56 83 LEU A O 1
ATOM 673 N N . GLU A 1 84 ? -6.794 0.541 15.276 1.00 94.31 84 GLU A N 1
ATOM 674 C CA . GLU A 1 84 ? -7.414 1.741 15.842 1.00 94.31 84 GLU A CA 1
ATOM 675 C C . GLU A 1 84 ? -6.541 2.348 16.951 1.00 94.31 84 GLU A C 1
ATOM 677 O O . GLU A 1 84 ? -6.112 1.659 17.878 1.00 94.31 84 GLU A O 1
ATOM 682 N N . GLY A 1 85 ? -6.239 3.644 16.844 1.00 92.06 85 GLY A N 1
ATOM 683 C CA . GLY A 1 85 ? -5.429 4.378 17.822 1.00 92.06 85 GLY A CA 1
ATOM 684 C C . GLY A 1 85 ? -3.941 3.995 17.869 1.00 92.06 85 GLY A C 1
ATOM 685 O O . GLY A 1 85 ? -3.182 4.582 18.645 1.00 92.06 85 GLY A O 1
ATOM 686 N N . ASN A 1 86 ? -3.486 3.061 17.030 1.00 94.44 86 ASN A N 1
ATOM 687 C CA . 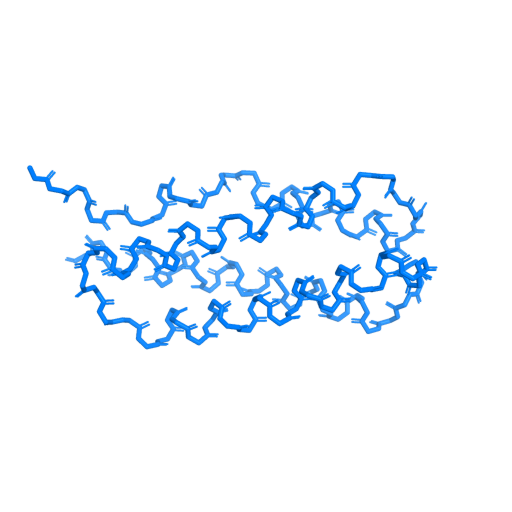ASN A 1 86 ? -2.092 2.634 16.981 1.00 94.44 86 ASN A CA 1
ATOM 688 C C . ASN A 1 86 ? -1.213 3.654 16.244 1.00 94.44 86 ASN A C 1
ATOM 690 O O . ASN A 1 86 ? -1.293 3.823 15.027 1.00 94.44 86 ASN A O 1
ATOM 694 N N . ARG A 1 87 ? -0.351 4.345 16.997 1.00 94.50 87 ARG A N 1
ATOM 695 C CA . ARG A 1 87 ? 0.516 5.399 16.450 1.00 94.50 87 ARG A CA 1
ATOM 696 C C . ARG A 1 87 ? 1.449 4.891 15.356 1.00 94.50 87 ARG A C 1
ATOM 698 O O . ARG A 1 87 ? 1.662 5.619 14.389 1.00 94.50 87 ARG A O 1
ATOM 705 N N . ASP A 1 88 ? 1.948 3.666 15.479 1.00 96.19 88 ASP A N 1
ATOM 706 C CA . ASP A 1 88 ? 2.801 3.070 14.454 1.00 96.19 88 ASP A CA 1
ATOM 707 C C . ASP A 1 88 ? 1.992 2.826 13.179 1.00 96.19 88 ASP A C 1
ATOM 709 O O . ASP A 1 88 ? 2.455 3.162 12.093 1.00 96.19 88 ASP A O 1
ATOM 713 N N . ALA A 1 89 ? 0.737 2.375 13.292 1.00 95.50 89 ALA A N 1
ATOM 714 C CA . ALA A 1 89 ? -0.147 2.239 12.134 1.00 95.50 89 ALA A CA 1
ATOM 715 C C . ALA A 1 89 ? -0.331 3.575 11.398 1.00 95.50 89 ALA A C 1
ATOM 717 O O . ALA A 1 89 ? -0.258 3.605 10.172 1.00 95.50 89 ALA A O 1
ATOM 718 N N . LYS A 1 90 ? -0.474 4.699 12.116 1.00 95.50 90 LYS A N 1
ATOM 719 C CA . LYS A 1 90 ? -0.522 6.027 11.483 1.00 95.50 90 LYS A CA 1
ATOM 720 C C . LYS A 1 90 ? 0.763 6.340 10.708 1.00 95.50 90 LYS A C 1
ATOM 722 O O . LYS A 1 90 ? 0.674 6.792 9.570 1.00 95.50 90 LYS A O 1
ATOM 727 N N . VAL A 1 91 ? 1.934 6.101 11.302 1.00 97.00 91 VAL A N 1
ATOM 728 C CA . VAL A 1 91 ? 3.233 6.324 10.635 1.00 97.00 91 VAL A CA 1
ATOM 729 C C . VAL A 1 91 ? 3.339 5.478 9.367 1.00 97.00 91 VAL A C 1
ATOM 731 O O . VAL A 1 91 ? 3.779 5.962 8.329 1.00 97.00 91 VAL A O 1
ATOM 734 N N . PHE A 1 92 ? 2.872 4.235 9.429 1.00 97.50 92 PHE A N 1
ATOM 735 C CA . PHE A 1 92 ? 2.857 3.318 8.297 1.00 97.50 92 PHE A CA 1
ATOM 736 C C . PHE A 1 92 ? 1.894 3.774 7.193 1.00 97.50 92 PHE A C 1
ATOM 738 O O . PHE A 1 92 ? 2.258 3.728 6.022 1.00 97.50 92 PHE A O 1
ATOM 745 N N . ILE A 1 93 ? 0.701 4.276 7.530 1.00 96.62 93 ILE A N 1
ATOM 746 C CA . ILE A 1 93 ? -0.232 4.845 6.540 1.00 96.62 93 ILE A CA 1
ATOM 747 C C . ILE A 1 93 ? 0.364 6.109 5.894 1.00 96.62 93 ILE A C 1
ATOM 749 O O . ILE A 1 93 ? 0.278 6.271 4.674 1.00 96.62 93 ILE A O 1
ATOM 753 N N . ASP A 1 94 ? 1.003 6.979 6.685 1.00 96.69 94 ASP A N 1
ATOM 754 C CA . ASP A 1 94 ? 1.695 8.174 6.185 1.00 96.69 94 ASP A CA 1
ATOM 755 C C . ASP A 1 94 ? 2.817 7.783 5.197 1.00 96.69 94 ASP A C 1
ATOM 757 O O . ASP A 1 94 ? 2.897 8.340 4.099 1.00 96.69 94 ASP A O 1
ATOM 761 N N . ALA A 1 95 ? 3.636 6.782 5.545 1.00 96.44 95 ALA A N 1
ATOM 762 C CA . ALA A 1 95 ? 4.690 6.251 4.677 1.00 96.44 95 ALA A CA 1
ATOM 763 C C . ALA A 1 95 ? 4.120 5.616 3.399 1.00 96.44 95 ALA A C 1
ATOM 765 O O . ALA A 1 95 ? 4.594 5.905 2.304 1.00 96.44 95 ALA A O 1
ATOM 766 N N . LEU A 1 96 ? 3.046 4.826 3.510 1.00 96.62 96 LEU A N 1
ATOM 767 C CA . LEU A 1 96 ? 2.377 4.205 2.365 1.00 96.62 96 LEU A CA 1
ATOM 768 C C . LEU A 1 96 ? 1.920 5.247 1.341 1.00 96.62 96 LEU A C 1
ATOM 770 O O . LEU A 1 96 ? 2.086 5.058 0.136 1.00 96.62 96 LEU A O 1
ATOM 774 N N . LYS A 1 97 ? 1.359 6.364 1.819 1.00 95.69 97 LYS A N 1
ATOM 775 C CA . LYS A 1 97 ? 0.952 7.485 0.967 1.00 95.69 97 LYS A CA 1
ATOM 776 C C . LYS A 1 97 ? 2.132 8.060 0.186 1.00 95.69 97 LYS A C 1
ATOM 778 O O . LYS A 1 97 ? 1.967 8.354 -0.999 1.00 95.69 97 LYS A O 1
ATOM 783 N N . GLN A 1 98 ? 3.285 8.214 0.835 1.00 95.31 98 GLN A N 1
ATOM 784 C CA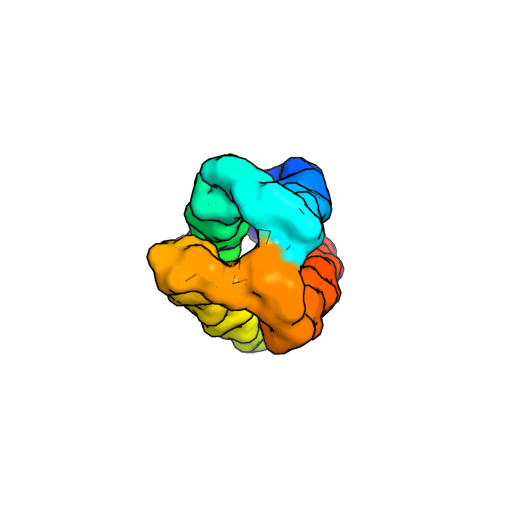 . GLN A 1 98 ? 4.502 8.690 0.184 1.00 95.31 98 GLN A CA 1
ATOM 785 C C . GLN A 1 98 ? 4.993 7.680 -0.858 1.00 95.31 98 GLN A C 1
ATOM 787 O O . GLN A 1 98 ? 5.151 8.050 -2.016 1.00 95.31 98 GLN A O 1
ATOM 792 N N . TYR A 1 99 ? 5.095 6.397 -0.505 1.00 95.56 99 TYR A N 1
ATOM 793 C CA . TYR A 1 99 ? 5.562 5.358 -1.425 1.00 95.56 99 TYR A CA 1
ATOM 794 C C . TYR A 1 99 ? 4.698 5.219 -2.679 1.00 95.56 99 TYR A C 1
ATOM 796 O O . TYR A 1 99 ? 5.225 5.054 -3.773 1.00 95.56 99 TYR A O 1
ATOM 804 N N . PHE A 1 100 ? 3.372 5.344 -2.570 1.00 94.69 100 PHE A N 1
ATOM 805 C CA . PHE A 1 100 ? 2.515 5.372 -3.760 1.00 94.69 100 PHE A CA 1
ATOM 806 C C . PHE A 1 100 ? 2.749 6.611 -4.638 1.00 94.69 100 PHE A C 1
ATOM 808 O O . PHE A 1 100 ? 2.572 6.535 -5.853 1.00 94.69 100 PHE A O 1
ATOM 815 N N . SER A 1 101 ? 3.100 7.754 -4.043 1.00 92.19 101 SER A N 1
ATOM 816 C CA . SER A 1 101 ? 3.472 8.954 -4.798 1.00 92.19 101 SER A CA 1
ATOM 817 C C . SER A 1 101 ? 4.798 8.752 -5.530 1.00 92.19 101 SER A C 1
ATOM 819 O O . SER A 1 101 ? 4.882 9.059 -6.716 1.00 92.19 101 SER A O 1
ATOM 821 N N . ASP A 1 102 ? 5.797 8.196 -4.848 1.00 92.12 102 ASP A N 1
ATOM 822 C CA . ASP A 1 102 ? 7.123 7.929 -5.415 1.00 92.12 102 ASP A CA 1
ATOM 823 C C . ASP A 1 102 ? 7.038 6.880 -6.528 1.00 92.12 102 ASP A C 1
ATOM 825 O O . ASP A 1 102 ? 7.578 7.077 -7.613 1.00 92.12 102 ASP A O 1
ATOM 829 N N . LEU A 1 103 ? 6.255 5.818 -6.312 1.00 93.44 103 LEU A N 1
ATOM 830 C CA . LEU A 1 103 ? 5.968 4.818 -7.333 1.00 93.44 103 LEU A CA 1
ATOM 831 C C . LEU A 1 103 ? 5.310 5.449 -8.564 1.00 93.44 103 LEU A C 1
ATOM 833 O O . LEU A 1 103 ? 5.699 5.143 -9.685 1.00 93.44 103 LEU A O 1
ATOM 837 N N . GLN A 1 104 ? 4.320 6.328 -8.379 1.00 90.88 104 GLN A N 1
ATOM 838 C CA . GLN A 1 104 ? 3.663 6.993 -9.505 1.00 90.88 104 GLN A CA 1
ATOM 839 C C . GLN A 1 104 ? 4.659 7.822 -10.329 1.00 90.88 104 GLN A C 1
ATOM 841 O O . GLN A 1 104 ? 4.629 7.745 -11.555 1.00 90.88 104 GLN A O 1
ATOM 846 N N . LEU A 1 105 ? 5.541 8.574 -9.666 1.00 89.50 105 LEU A N 1
ATOM 847 C CA . LEU A 1 105 ? 6.575 9.376 -10.324 1.00 89.50 105 LEU A CA 1
ATOM 848 C C . LEU A 1 105 ? 7.579 8.498 -11.076 1.00 89.50 105 LEU A C 1
ATOM 850 O O . LEU A 1 105 ? 7.815 8.720 -12.259 1.00 89.50 105 LEU A O 1
ATOM 854 N N . ALA A 1 106 ? 8.096 7.454 -10.428 1.00 89.00 106 ALA A N 1
ATOM 855 C CA . ALA A 1 106 ? 9.051 6.540 -11.044 1.00 89.00 106 ALA A CA 1
ATOM 856 C C . ALA A 1 106 ? 8.454 5.817 -12.263 1.00 89.00 106 ALA A C 1
ATOM 858 O O . ALA A 1 106 ? 9.136 5.609 -13.263 1.00 89.00 106 ALA A O 1
ATOM 859 N N . LEU A 1 107 ? 7.168 5.449 -12.218 1.00 88.19 107 LEU A N 1
ATOM 860 C CA . LEU A 1 107 ? 6.477 4.861 -13.369 1.00 88.19 107 LEU A CA 1
ATOM 861 C C . LEU A 1 107 ? 6.294 5.862 -14.521 1.00 88.19 107 LEU A C 1
ATOM 863 O O . LEU A 1 107 ? 6.403 5.454 -15.676 1.00 88.19 107 LEU A O 1
ATOM 867 N N . ASP A 1 108 ? 6.054 7.143 -14.223 1.00 84.62 108 ASP A N 1
ATOM 868 C CA . ASP A 1 108 ? 5.938 8.205 -15.232 1.00 84.62 108 ASP A CA 1
ATOM 869 C C . ASP A 1 108 ? 7.276 8.469 -15.952 1.00 84.62 108 ASP A C 1
ATOM 871 O O . ASP A 1 108 ? 7.292 8.776 -17.145 1.00 84.62 108 ASP A O 1
ATOM 875 N N . GLU A 1 109 ? 8.406 8.298 -15.264 1.00 81.12 109 GLU A N 1
ATOM 876 C CA . GLU A 1 109 ? 9.750 8.442 -15.844 1.00 81.12 109 GLU A CA 1
ATOM 877 C C . GLU A 1 109 ? 10.129 7.292 -16.791 1.00 81.12 109 GLU A C 1
ATOM 879 O O . GLU A 1 109 ? 10.879 7.503 -17.741 1.00 81.12 109 GLU A O 1
ATOM 884 N N . GLN A 1 110 ? 9.584 6.086 -16.593 1.00 71.25 110 GLN A N 1
ATOM 885 C CA . GLN A 1 110 ? 9.844 4.921 -17.459 1.00 71.25 110 GLN A CA 1
ATOM 886 C C . GLN A 1 110 ? 9.098 4.971 -18.810 1.00 71.25 110 GLN A C 1
ATOM 888 O O . GLN A 1 110 ? 9.283 4.086 -19.651 1.00 71.25 110 GLN A O 1
ATOM 893 N N . GLU A 1 111 ? 8.222 5.960 -19.019 1.00 62.94 111 GLU A N 1
ATOM 894 C CA . GLU A 1 111 ? 7.475 6.164 -20.271 1.00 62.94 111 GLU A CA 1
ATOM 895 C C . GLU A 1 111 ? 8.145 7.142 -21.249 1.00 62.94 111 GLU A C 1
ATOM 897 O O . GLU A 1 111 ? 7.679 7.257 -22.387 1.00 62.94 111 GLU A O 1
ATOM 902 N N . GLN A 1 112 ? 9.224 7.812 -20.827 1.00 48.50 112 GLN A N 1
ATOM 903 C CA . GLN A 1 112 ? 10.044 8.707 -21.656 1.00 48.50 112 GLN A CA 1
ATOM 904 C C . GLN A 1 112 ? 11.147 7.939 -22.396 1.00 48.50 112 GLN A C 1
ATOM 906 O O . GLN A 1 112 ? 11.417 8.307 -23.563 1.00 48.50 112 GLN A O 1
#

Sequence (112 aa):
MTNRNLKILLPDSYKYHISKLYEGYHSGYPMVRADIDLLISAIQKVSSGLANRNITAVEITWTLEDMNHVLTRLSEWEIAKTLEGNRDAKVFIDALKQYFSDLQLALDEQEQ

Radius of gyration: 14.47 Å; chains: 1; bounding box: 31×19×47 Å

Secondary structure (DSSP, 8-state):
------GGGS-TTHHHHHHHHHHHHHH--TTHHHHHHHHHHHHHHHHHHHHHTT---HHHHHHHHHHHHHHHHHHHHHHTT--TT-HHHHHHHHHHHHHHHHHHHHHHHTT-

Foldseek 3Di:
DPPLQLLVLADPCLVVLLVVLVVCQAPVRVCVLVSLVNQLSSLVSSVVSCVVVVNDDPVLVVLSVLLNVLSVVSNVCNVVVNSHNDPVNVVSSVVNVVSVVVNSVSSVVSVD

pLDDT: mean 89.71, std 9.67, range [43.28, 97.88]